Protein AF-A0A524JMZ3-F1 (afdb_monomer)

pLDDT: mean 86.36, std 9.97, range [49.59, 96.56]

Solvent-accessible surface area (backbone atoms only — not comparable to full-atom values): 7128 Å² total; per-residue (Å²): 108,84,90,68,72,81,64,92,66,47,74,65,42,52,52,52,48,53,52,48,51,53,50,52,49,53,35,51,51,18,48,48,40,42,49,52,54,70,39,91,48,69,67,58,43,50,54,50,48,52,68,48,53,53,56,44,47,63,53,25,30,77,85,42,68,62,90,77,46,57,70,72,54,43,57,56,20,75,74,38,63,59,20,34,54,46,52,46,51,50,26,52,67,69,70,53,87,51,80,65,48,58,54,31,50,50,53,44,50,54,50,27,55,52,32,39,56,51,14,54,53,44,39,50,60,60,72,77,105

Foldseek 3Di:
DVVVPPFPQDPVLVVVLVVLVVLVVLLVVLLLLLQVLVDPDPVSSVVVCCVPVVVLCVLLCVPHNLVPDDPVSNVVNVVRLSNLSVVLNVCSRVVPDDPVNVVSVVVNVVSSVVSNVSSVVSVVVSVVD

Radius of gyration: 16.85 Å; Cα contacts (8 Å, |Δi|>4): 101; chains: 1; bounding box: 43×36×42 Å

Secondary structure (DSSP, 8-state):
-GGGT-S---HHHHHHHHHHHHHHHHHHHHHHHHHHHH-SSHHHHHHHHHHHHHHHHHHTTSSS-GGGS-HHHHHHHTT-HHHHHHHHHHHHHHT---HHHHHHHHHHHHHHHHHHHHHHHHHHHHH--

Nearest PDB structures (foldseek):
  7fdv-assembly1_D  TM=7.844E-01  e=1.055E-02  Homo sapiens
  7jr7-assembly1_B  TM=8.039E-01  e=1.878E-01  Homo sapiens
  7oji-assembly1_B  TM=7.864E-01  e=1.302E-01  Homo sapiens
  8wto-assembly1_B  TM=8.502E-01  e=5.078E-01  Arabidopsis thaliana
  7r87-assembly1_B  TM=8.058E-01  e=7.720E-01  Homo sapiens

Sequence (129 aa):
AIFMGILPVSLVSVLLLVLLMIFVGILFSSLAMIVTAFAPNFDFFNYYSELVITPMLFFSGVFFPLDKFPGWMKTLSLFMPLTHAVAISRAIFNGTYTRGLIFNFLVIFVLEVIAFFIGVRLMKKRLIK

Structure (mmCIF, N/CA/C/O b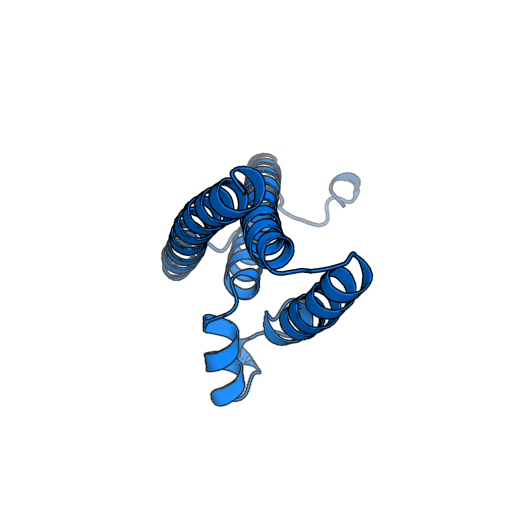ackbone):
data_AF-A0A524JMZ3-F1
#
_entry.id   AF-A0A524JMZ3-F1
#
loop_
_atom_site.group_PDB
_atom_site.id
_atom_site.type_symbol
_atom_site.label_atom_id
_atom_site.label_alt_id
_atom_site.label_comp_id
_atom_site.label_asym_id
_atom_site.label_entity_id
_atom_site.label_seq_id
_atom_site.pdbx_PDB_ins_code
_atom_site.Cartn_x
_atom_site.Cartn_y
_atom_site.Cartn_z
_atom_site.occupancy
_atom_site.B_iso_or_equiv
_atom_site.auth_seq_id
_atom_site.auth_comp_id
_atom_site.auth_asym_id
_atom_site.auth_atom_id
_atom_site.pdbx_PDB_model_num
ATOM 1 N N . ALA A 1 1 ? 18.861 13.208 -10.069 1.00 49.62 1 ALA A N 1
ATOM 2 C CA . ALA A 1 1 ? 18.399 12.055 -10.874 1.00 49.62 1 ALA A CA 1
ATOM 3 C C . ALA A 1 1 ? 18.016 12.471 -12.298 1.00 49.62 1 ALA A C 1
ATOM 5 O O . ALA A 1 1 ? 18.721 12.073 -13.211 1.00 49.62 1 ALA A O 1
ATOM 6 N N . ILE A 1 2 ? 17.006 13.335 -12.501 1.00 49.59 2 ILE A N 1
ATOM 7 C CA . ILE A 1 2 ? 16.643 13.883 -13.834 1.00 49.59 2 ILE A CA 1
ATOM 8 C C . ILE A 1 2 ? 17.791 14.713 -14.442 1.00 49.59 2 ILE A C 1
ATOM 10 O O . ILE A 1 2 ? 18.111 14.575 -15.614 1.00 49.59 2 ILE A O 1
ATOM 14 N N . PHE A 1 3 ? 18.491 15.489 -13.608 1.00 53.44 3 PHE A N 1
ATOM 15 C CA . PHE A 1 3 ? 19.630 16.327 -14.011 1.00 53.44 3 PHE A CA 1
ATOM 16 C C . PHE A 1 3 ? 20.891 15.559 -14.446 1.00 53.44 3 PHE A C 1
ATOM 18 O O . PHE A 1 3 ? 21.799 16.155 -15.010 1.00 53.44 3 PHE A O 1
ATOM 25 N N . MET A 1 4 ? 20.975 14.256 -14.158 1.00 56.44 4 MET A N 1
ATOM 26 C CA . MET A 1 4 ? 22.170 13.451 -14.438 1.00 56.44 4 MET A CA 1
ATOM 27 C C . MET A 1 4 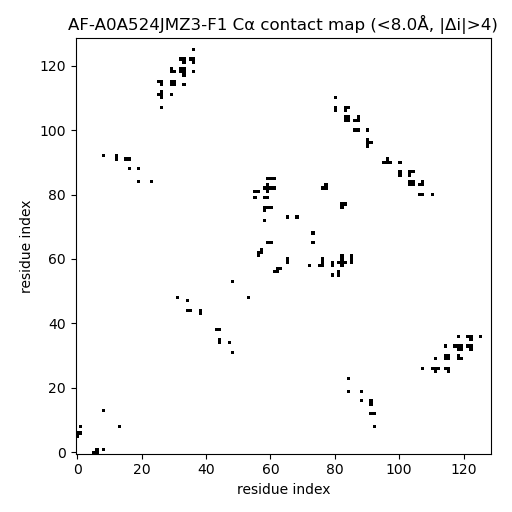? 22.066 12.653 -15.745 1.00 56.44 4 MET A C 1
ATOM 29 O O . MET A 1 4 ? 23.044 12.029 -16.122 1.00 56.44 4 MET A O 1
ATOM 33 N N . GLY A 1 5 ? 20.917 12.648 -16.439 1.00 57.03 5 GLY A N 1
ATOM 34 C CA . GLY A 1 5 ? 20.767 11.995 -17.753 1.00 57.03 5 GLY A CA 1
ATOM 35 C C . GLY A 1 5 ? 20.867 10.459 -17.768 1.00 57.03 5 GLY A C 1
ATOM 36 O O . GLY A 1 5 ? 20.887 9.863 -18.837 1.00 57.03 5 GLY A O 1
ATOM 37 N N . ILE A 1 6 ? 20.922 9.808 -16.599 1.00 59.09 6 ILE A N 1
ATOM 38 C CA . ILE A 1 6 ? 21.236 8.370 -16.453 1.00 59.09 6 ILE A CA 1
ATOM 39 C C . ILE A 1 6 ? 19.991 7.460 -16.524 1.00 59.09 6 ILE A C 1
ATOM 41 O O . ILE A 1 6 ? 20.129 6.245 -16.627 1.00 59.09 6 ILE A O 1
ATOM 45 N N . LEU A 1 7 ? 18.764 8.001 -16.506 1.00 56.34 7 LEU A N 1
ATOM 46 C CA . LEU A 1 7 ? 17.541 7.186 -16.559 1.00 56.34 7 LEU A CA 1
ATOM 47 C C . LEU A 1 7 ? 16.592 7.631 -17.689 1.00 56.34 7 LEU A C 1
ATOM 49 O O . LEU A 1 7 ? 16.339 8.831 -17.813 1.00 56.34 7 LEU A O 1
ATOM 53 N N . PRO A 1 8 ? 15.979 6.697 -18.446 1.00 62.00 8 PRO A N 1
ATOM 54 C CA . PRO A 1 8 ? 14.981 6.987 -19.478 1.00 62.00 8 PRO A CA 1
ATOM 55 C C . PRO A 1 8 ? 13.601 7.298 -18.860 1.00 62.00 8 PRO A C 1
ATOM 57 O O . PRO A 1 8 ? 12.579 6.757 -19.277 1.00 62.00 8 PRO A O 1
ATOM 60 N N . VAL A 1 9 ? 13.545 8.131 -17.816 1.00 63.25 9 VAL A N 1
ATOM 61 C CA . VAL A 1 9 ? 12.278 8.462 -17.144 1.00 63.25 9 VAL A CA 1
ATOM 62 C C . VAL A 1 9 ? 11.637 9.624 -17.886 1.00 63.25 9 VAL A C 1
ATOM 64 O O . VAL A 1 9 ? 12.038 10.777 -17.742 1.00 63.25 9 VAL A O 1
ATOM 67 N N . SER A 1 10 ? 10.649 9.310 -18.718 1.00 77.81 10 SER A N 1
ATOM 68 C CA . SER A 1 10 ? 9.833 10.321 -19.389 1.00 77.81 10 SER A CA 1
ATOM 69 C C . SER A 1 10 ? 9.070 11.182 -18.369 1.00 77.81 10 SER A C 1
ATOM 71 O O . SER A 1 10 ? 8.767 10.731 -17.261 1.00 77.81 10 SER A O 1
ATOM 73 N N . LEU A 1 11 ? 8.689 12.407 -18.751 1.00 81.56 11 LEU A N 1
ATOM 74 C CA . LEU A 1 11 ? 7.816 13.259 -17.928 1.00 81.56 11 LEU A CA 1
ATOM 75 C C . LEU A 1 11 ? 6.504 12.536 -17.555 1.00 81.56 11 LEU A C 1
ATOM 77 O O . LEU A 1 11 ? 5.984 12.701 -16.454 1.00 81.56 11 LEU A O 1
ATOM 81 N N . VAL A 1 12 ? 6.017 11.673 -18.452 1.00 84.38 12 VAL A N 1
ATOM 82 C CA . VAL A 1 12 ? 4.840 10.819 -18.242 1.00 84.38 12 VAL A CA 1
ATOM 83 C C . VAL A 1 12 ? 5.070 9.821 -17.107 1.00 84.38 12 VAL A C 1
ATOM 85 O O . VAL A 1 12 ? 4.213 9.672 -16.240 1.00 84.38 12 VAL A O 1
ATOM 88 N N . SER A 1 13 ? 6.236 9.172 -17.059 1.00 84.44 13 SER A N 1
ATOM 89 C CA . SER A 1 13 ? 6.594 8.245 -15.979 1.00 84.44 13 SER A CA 1
ATOM 90 C C . SER A 1 13 ? 6.653 8.953 -14.622 1.00 84.44 13 SER A C 1
ATOM 92 O O . SER A 1 13 ? 6.178 8.406 -13.631 1.00 84.44 13 SER A O 1
ATOM 94 N N . VAL A 1 14 ? 7.169 10.186 -14.571 1.00 86.56 14 VAL A N 1
ATOM 95 C CA . VAL A 1 14 ? 7.175 10.997 -13.339 1.00 86.56 14 VAL A CA 1
ATOM 96 C C . VAL A 1 14 ? 5.750 11.302 -12.881 1.00 86.56 14 VAL A C 1
ATOM 98 O O . VAL A 1 14 ? 5.426 11.092 -11.714 1.00 86.56 14 VAL A O 1
ATOM 101 N N . LEU A 1 15 ? 4.883 11.740 -13.795 1.00 89.50 15 LEU A N 1
ATOM 102 C CA . LEU A 1 15 ? 3.482 12.020 -13.483 1.00 89.50 15 LEU A CA 1
ATOM 103 C C . LEU A 1 15 ? 2.747 10.771 -12.967 1.00 89.50 15 LEU A C 1
ATOM 105 O O . LEU A 1 15 ? 2.030 10.846 -11.970 1.00 89.50 15 LEU A O 1
ATOM 109 N N . LEU A 1 16 ? 2.962 9.616 -13.604 1.00 89.19 16 LEU A N 1
ATOM 110 C CA . LEU A 1 16 ? 2.386 8.338 -13.176 1.00 89.19 16 LEU A CA 1
ATOM 111 C C . LEU A 1 16 ? 2.866 7.923 -11.781 1.00 89.19 16 LEU A C 1
ATOM 113 O O . LEU A 1 16 ? 2.067 7.431 -10.988 1.00 89.19 16 LEU A O 1
ATOM 117 N N . LEU A 1 17 ? 4.144 8.140 -11.459 1.00 90.19 17 LEU A N 1
ATOM 118 C CA . LEU A 1 17 ? 4.680 7.868 -10.124 1.00 90.19 17 LEU A CA 1
ATOM 119 C C . LEU A 1 17 ? 4.058 8.784 -9.069 1.00 90.19 17 LEU A C 1
ATOM 121 O O . LEU A 1 17 ? 3.677 8.300 -8.009 1.00 90.19 17 LEU A O 1
ATOM 125 N N . VAL A 1 18 ? 3.905 10.078 -9.356 1.00 92.00 18 VAL A N 1
ATOM 126 C CA . VAL A 1 18 ? 3.242 11.016 -8.435 1.00 92.00 18 VAL A CA 1
ATOM 127 C C . VAL A 1 18 ? 1.794 10.596 -8.189 1.00 92.00 18 VAL A C 1
ATOM 129 O O . VAL A 1 18 ? 1.360 10.540 -7.039 1.00 92.00 18 VAL A O 1
ATOM 132 N N . LEU A 1 19 ? 1.060 10.231 -9.243 1.00 92.25 19 LEU A N 1
ATOM 133 C CA . LEU A 1 19 ? -0.309 9.736 -9.111 1.00 92.25 19 LEU A CA 1
ATOM 134 C C . LEU A 1 19 ? -0.367 8.449 -8.275 1.00 92.25 19 LEU A C 1
ATOM 136 O O . LEU A 1 19 ? -1.217 8.322 -7.395 1.00 92.25 19 LEU A O 1
ATOM 140 N N . LEU A 1 20 ? 0.571 7.526 -8.499 1.00 92.12 20 LEU A N 1
ATOM 141 C CA . LEU A 1 20 ? 0.704 6.315 -7.693 1.00 92.12 20 LEU A CA 1
ATOM 142 C C . LEU A 1 20 ? 0.989 6.642 -6.220 1.00 92.12 20 LEU A C 1
ATOM 144 O O . LEU A 1 20 ? 0.419 6.001 -5.347 1.00 92.12 20 LEU A O 1
ATOM 148 N N . MET A 1 21 ? 1.831 7.635 -5.919 1.00 93.00 21 MET A N 1
ATOM 149 C CA . MET A 1 21 ? 2.123 8.044 -4.538 1.00 93.00 21 MET A CA 1
ATOM 150 C C . MET A 1 21 ? 0.890 8.612 -3.832 1.00 93.00 21 MET A C 1
ATOM 152 O O . MET A 1 21 ? 0.672 8.297 -2.664 1.00 93.00 21 MET A O 1
ATOM 156 N N . ILE A 1 22 ? 0.068 9.401 -4.533 1.00 94.88 22 ILE A N 1
ATOM 157 C CA . ILE A 1 22 ? -1.214 9.893 -4.004 1.00 94.88 22 ILE A CA 1
ATOM 158 C C . ILE A 1 22 ? -2.127 8.708 -3.680 1.00 94.88 22 ILE A C 1
ATOM 160 O O . ILE A 1 22 ? -2.644 8.622 -2.570 1.00 94.88 22 ILE A O 1
ATOM 164 N N . PHE A 1 23 ? -2.264 7.774 -4.621 1.00 93.75 23 PHE A N 1
ATOM 165 C CA . PHE A 1 23 ? -3.085 6.575 -4.470 1.00 93.75 23 PHE A CA 1
ATOM 166 C C . PHE A 1 23 ? -2.649 5.735 -3.259 1.00 93.75 23 PHE A C 1
ATOM 168 O O . PHE A 1 23 ? -3.398 5.501 -2.316 1.00 93.75 23 PHE A O 1
ATOM 175 N N . VAL A 1 24 ? -1.360 5.400 -3.198 1.00 93.88 24 VAL A N 1
ATOM 176 C CA . VAL A 1 24 ? -0.763 4.671 -2.073 1.00 93.88 24 VAL A CA 1
ATOM 177 C C . VAL A 1 24 ? -0.944 5.434 -0.753 1.00 93.88 24 VAL A C 1
ATOM 179 O O . VAL A 1 24 ? -1.247 4.820 0.269 1.00 93.88 24 VAL A O 1
ATOM 182 N N . GLY A 1 25 ? -0.829 6.764 -0.756 1.00 94.44 25 GLY A N 1
ATOM 183 C CA . GLY A 1 25 ? -1.100 7.594 0.418 1.00 94.44 25 GLY A CA 1
ATOM 184 C C . GLY A 1 25 ? -2.545 7.477 0.918 1.00 94.44 25 GLY A C 1
ATOM 185 O O . GLY A 1 25 ? -2.772 7.363 2.126 1.00 94.44 25 GLY A O 1
ATOM 186 N N . ILE A 1 26 ? -3.528 7.439 0.014 1.00 95.44 26 ILE A N 1
ATOM 187 C CA . ILE A 1 26 ? -4.949 7.250 0.357 1.00 95.44 26 ILE A CA 1
ATOM 188 C C . ILE A 1 26 ? -5.180 5.852 0.944 1.00 95.44 26 ILE A C 1
ATOM 190 O O . ILE A 1 26 ? -5.826 5.715 1.987 1.00 95.44 26 ILE A O 1
ATOM 194 N N . LEU A 1 27 ? -4.600 4.816 0.342 1.00 94.56 27 LEU A N 1
ATOM 195 C CA . LEU A 1 27 ? -4.671 3.448 0.852 1.00 94.56 27 LEU A CA 1
ATOM 196 C C . LEU A 1 27 ? -4.108 3.331 2.278 1.00 94.56 27 LEU A C 1
ATOM 198 O O . LEU A 1 27 ? -4.790 2.834 3.177 1.00 94.56 27 LEU A O 1
ATOM 202 N N . PHE A 1 28 ? -2.883 3.809 2.515 1.00 93.88 28 PHE A N 1
ATOM 203 C CA . PHE A 1 28 ? -2.248 3.702 3.833 1.00 93.88 28 PHE A CA 1
ATOM 204 C C . PHE A 1 28 ? -2.892 4.608 4.885 1.00 93.88 28 PHE A C 1
ATOM 206 O O . PHE A 1 28 ? -3.007 4.192 6.036 1.00 93.88 28 PHE A O 1
ATOM 213 N N . SER A 1 29 ? -3.375 5.795 4.515 1.00 94.44 29 SER A N 1
ATOM 214 C CA . SER A 1 29 ? -4.158 6.634 5.435 1.00 94.44 29 SER A CA 1
ATOM 215 C C . SER A 1 29 ? -5.504 5.994 5.790 1.00 94.44 29 SER A C 1
ATOM 217 O O . SER A 1 29 ? -5.924 6.062 6.944 1.00 94.44 29 SER A O 1
ATOM 219 N N . SER A 1 30 ? -6.145 5.291 4.853 1.00 94.94 30 SER A N 1
ATOM 220 C CA . SER A 1 30 ? -7.367 4.522 5.121 1.00 94.94 30 SER A CA 1
ATOM 221 C C . SER A 1 30 ? -7.112 3.357 6.078 1.00 94.94 30 SER A C 1
ATOM 223 O O . SER A 1 30 ? -7.883 3.146 7.014 1.00 94.94 30 SER A O 1
ATOM 225 N N . LEU A 1 31 ? -6.004 2.630 5.900 1.00 93.31 31 LEU A N 1
ATOM 226 C CA . LEU A 1 31 ? -5.578 1.588 6.839 1.00 93.31 31 LEU A CA 1
ATOM 227 C C . LEU A 1 31 ? -5.254 2.171 8.218 1.00 93.31 31 LEU A C 1
ATOM 229 O O . LEU A 1 31 ? -5.719 1.642 9.226 1.00 93.31 31 LEU A O 1
ATOM 233 N N . ALA A 1 32 ? -4.521 3.285 8.270 1.00 92.50 32 ALA A N 1
ATOM 234 C CA . ALA A 1 32 ? -4.233 3.988 9.514 1.00 92.50 32 ALA A CA 1
ATOM 235 C C . ALA A 1 32 ? -5.530 4.396 10.224 1.00 92.50 32 ALA A C 1
ATOM 237 O O . ALA A 1 32 ? -5.670 4.147 11.413 1.00 92.50 32 ALA A O 1
ATOM 238 N N . MET A 1 33 ? -6.520 4.906 9.489 1.00 93.81 33 MET A N 1
ATOM 239 C CA . MET A 1 33 ? -7.830 5.270 10.025 1.00 93.81 33 MET A CA 1
ATOM 240 C C . MET A 1 33 ? -8.573 4.077 10.652 1.00 93.81 33 MET A C 1
ATOM 242 O O . MET A 1 33 ? -9.196 4.229 11.705 1.00 93.81 33 MET A O 1
ATOM 246 N N . ILE A 1 34 ? -8.489 2.883 10.052 1.00 93.69 34 ILE A N 1
ATOM 247 C CA . ILE A 1 34 ? -9.045 1.650 10.639 1.00 93.69 34 ILE A CA 1
ATOM 248 C C . ILE A 1 34 ? -8.387 1.363 11.989 1.00 93.69 34 ILE A C 1
ATOM 250 O O . ILE A 1 34 ? -9.087 1.140 12.974 1.00 93.69 34 ILE A O 1
ATOM 254 N N . VAL A 1 35 ? -7.057 1.399 12.050 1.00 91.81 35 VAL A N 1
ATOM 255 C CA . VAL A 1 35 ? -6.295 1.150 13.284 1.00 91.81 35 VAL A CA 1
ATOM 256 C C . VAL A 1 35 ? -6.624 2.205 14.328 1.00 91.81 35 VAL A C 1
ATOM 258 O O . VAL A 1 35 ? -6.916 1.869 15.474 1.00 91.81 35 VAL A O 1
ATOM 261 N N . THR A 1 36 ? -6.647 3.476 13.924 1.00 91.88 36 THR A N 1
ATOM 262 C CA . THR A 1 36 ? -7.034 4.589 14.781 1.00 91.88 36 THR A CA 1
ATOM 263 C C . THR A 1 36 ? -8.405 4.344 15.374 1.00 91.88 36 THR A C 1
ATOM 265 O O . THR A 1 36 ? -8.552 4.589 16.555 1.00 91.88 36 THR A O 1
ATOM 268 N N . ALA A 1 37 ? -9.389 3.801 14.654 1.00 90.50 37 ALA A N 1
ATOM 269 C CA . ALA A 1 37 ? -10.708 3.524 15.226 1.00 90.50 37 ALA A CA 1
ATOM 270 C C . ALA A 1 37 ? -10.686 2.535 16.413 1.00 90.50 37 ALA A C 1
ATOM 272 O O . ALA A 1 37 ? -11.555 2.631 17.279 1.00 90.50 37 ALA A O 1
ATOM 273 N N . PHE A 1 38 ? -9.688 1.649 16.499 1.00 87.81 38 PHE A N 1
ATOM 274 C CA . PHE A 1 38 ? -9.506 0.709 17.615 1.00 87.81 38 PHE A CA 1
ATOM 275 C C . PHE A 1 38 ? -8.455 1.152 18.640 1.00 87.81 38 PHE A C 1
ATOM 277 O O . PHE A 1 38 ? -8.463 0.659 19.765 1.00 87.81 38 PHE A O 1
ATOM 284 N N . ALA A 1 39 ? -7.559 2.071 18.276 1.00 89.19 39 ALA A N 1
ATOM 285 C CA . ALA A 1 39 ? -6.465 2.499 19.136 1.00 89.19 39 ALA A CA 1
ATOM 286 C C . ALA A 1 39 ? -6.981 3.314 20.343 1.00 89.19 39 ALA A C 1
ATOM 288 O O . ALA A 1 39 ? -7.617 4.362 20.148 1.00 89.19 39 ALA A O 1
ATOM 289 N N . PRO A 1 40 ? -6.711 2.875 21.588 1.00 84.50 40 PRO A N 1
ATOM 290 C CA . PRO A 1 40 ? -7.116 3.605 22.788 1.00 84.50 40 PRO A CA 1
ATOM 291 C C . PRO A 1 40 ? -6.240 4.839 23.042 1.00 84.50 40 PRO A C 1
ATOM 293 O O . PRO A 1 40 ? -6.728 5.835 23.567 1.00 84.50 40 PRO A O 1
ATOM 296 N N . ASN A 1 41 ? -4.966 4.789 22.652 1.00 89.19 41 ASN A N 1
ATOM 297 C CA . ASN A 1 41 ? -3.988 5.858 22.825 1.00 89.19 41 ASN A CA 1
ATOM 298 C C . ASN A 1 41 ? -3.017 5.919 21.630 1.00 89.19 41 ASN A C 1
ATOM 300 O O . ASN A 1 41 ? -3.018 5.048 20.756 1.00 89.19 41 ASN A O 1
ATOM 304 N N . PHE A 1 42 ? -2.214 6.983 21.582 1.00 86.88 42 PHE A N 1
ATOM 305 C CA . PHE A 1 42 ? -1.255 7.218 20.501 1.00 86.88 42 PHE A CA 1
ATOM 306 C C . PHE A 1 42 ? -0.105 6.199 20.503 1.00 86.88 42 PHE A C 1
ATOM 308 O O . PHE A 1 42 ? 0.312 5.746 19.440 1.00 86.88 42 PHE A O 1
ATOM 315 N N . ASP A 1 43 ? 0.337 5.763 21.685 1.00 88.44 43 ASP A N 1
ATOM 316 C CA . ASP A 1 43 ? 1.410 4.771 21.815 1.00 88.44 43 ASP A CA 1
ATOM 317 C C . ASP A 1 43 ? 1.025 3.424 21.190 1.00 88.44 43 ASP A C 1
ATOM 319 O O . ASP A 1 43 ? 1.820 2.826 20.467 1.00 88.44 43 ASP A O 1
ATOM 323 N N . PHE A 1 44 ? -0.222 2.976 21.375 1.00 87.88 44 PHE A N 1
ATOM 324 C CA . PHE A 1 44 ? -0.739 1.765 20.735 1.00 87.88 44 PHE A CA 1
ATOM 325 C C . PHE A 1 44 ? -0.781 1.890 19.208 1.00 87.88 44 PHE A C 1
ATOM 327 O O . PHE A 1 44 ? -0.455 0.939 18.496 1.00 87.88 44 PHE A O 1
ATOM 334 N N . PHE A 1 45 ? -1.162 3.061 18.692 1.00 88.75 45 PHE A N 1
ATOM 335 C CA . PHE A 1 45 ? -1.172 3.316 17.252 1.00 88.75 45 PHE A CA 1
ATOM 336 C C . PHE A 1 45 ? 0.240 3.260 16.652 1.00 88.75 45 PHE A C 1
ATOM 338 O O . PHE A 1 45 ? 0.431 2.624 15.611 1.00 88.75 45 PHE A O 1
ATOM 345 N N . ASN A 1 46 ? 1.222 3.887 17.307 1.00 89.19 46 ASN A N 1
ATOM 346 C CA . ASN A 1 46 ? 2.615 3.846 16.863 1.00 89.19 46 ASN A CA 1
ATOM 347 C C . ASN A 1 46 ? 3.165 2.427 16.911 1.00 89.19 46 ASN A C 1
ATOM 349 O O . ASN A 1 46 ? 3.687 1.954 15.907 1.00 89.19 46 ASN A O 1
ATOM 353 N N . TYR A 1 47 ? 2.957 1.720 18.023 1.00 89.19 47 TYR A N 1
ATOM 354 C CA . TYR A 1 47 ? 3.394 0.336 18.173 1.00 89.19 47 TYR A CA 1
ATOM 355 C C . TYR A 1 47 ? 2.835 -0.560 17.062 1.00 89.19 47 TYR A C 1
ATOM 357 O O . TYR A 1 47 ? 3.579 -1.305 16.429 1.00 89.19 47 TYR A O 1
ATOM 365 N N . TYR A 1 48 ? 1.537 -0.445 16.764 1.00 87.62 48 TYR A N 1
ATOM 366 C CA . TYR A 1 48 ? 0.922 -1.186 15.665 1.00 87.62 48 TYR A CA 1
ATOM 367 C C . TYR A 1 48 ? 1.517 -0.799 14.306 1.00 87.62 48 TYR A C 1
ATOM 369 O O . TYR A 1 48 ? 1.848 -1.665 13.499 1.00 87.62 48 TYR A O 1
ATOM 377 N N . SER A 1 49 ? 1.657 0.499 14.040 1.00 86.44 49 SER A N 1
ATOM 378 C CA . SER A 1 49 ? 2.184 0.990 12.764 1.00 86.44 49 SER A CA 1
ATOM 379 C C . SER A 1 49 ? 3.612 0.502 12.538 1.00 86.44 49 SER A C 1
ATOM 381 O O . SER A 1 49 ? 3.940 0.028 11.455 1.00 86.44 49 SER A O 1
ATOM 383 N N . GLU A 1 50 ? 4.445 0.531 13.569 1.00 90.56 50 GLU A N 1
ATOM 384 C CA . GLU A 1 50 ? 5.838 0.111 13.497 1.00 90.56 50 GLU A CA 1
ATOM 385 C C . GLU A 1 50 ? 5.960 -1.411 13.368 1.00 90.56 50 GLU A C 1
ATOM 387 O O . GLU A 1 50 ? 6.727 -1.893 12.534 1.00 90.56 50 GLU A O 1
ATOM 392 N N . LEU A 1 51 ? 5.131 -2.177 14.085 1.00 90.56 51 LEU A N 1
ATOM 393 C CA . LEU A 1 51 ? 5.082 -3.634 13.964 1.00 90.56 51 LEU A CA 1
ATOM 394 C C . LEU A 1 51 ? 4.466 -4.148 12.667 1.00 90.56 51 LEU A C 1
ATOM 396 O O . LEU A 1 51 ? 4.711 -5.298 12.325 1.00 90.56 51 LEU A O 1
ATOM 400 N N . VAL A 1 52 ? 3.653 -3.365 11.960 1.00 89.25 52 VAL A N 1
ATOM 401 C CA . VAL A 1 52 ? 3.012 -3.817 10.715 1.00 89.25 52 VAL A CA 1
ATOM 402 C C . VAL A 1 52 ? 3.733 -3.269 9.493 1.00 89.25 52 VAL A C 1
ATOM 404 O O . VAL A 1 52 ? 4.084 -4.038 8.599 1.00 89.25 52 VAL A O 1
ATOM 407 N N . ILE A 1 53 ? 4.002 -1.965 9.444 1.00 89.19 53 ILE A N 1
ATOM 408 C CA . ILE A 1 53 ? 4.608 -1.317 8.273 1.00 89.19 53 ILE A CA 1
ATOM 409 C C . ILE A 1 53 ? 6.068 -1.739 8.109 1.00 89.19 53 ILE A C 1
ATOM 411 O O . ILE A 1 53 ? 6.498 -2.023 6.991 1.00 89.19 53 ILE A O 1
ATOM 415 N N . THR A 1 54 ? 6.823 -1.850 9.203 1.00 88.81 54 THR A N 1
ATOM 416 C CA . THR A 1 54 ? 8.236 -2.245 9.139 1.00 88.81 54 THR A CA 1
ATOM 417 C C . THR A 1 54 ? 8.426 -3.636 8.535 1.00 88.81 54 THR A C 1
ATOM 419 O O . THR A 1 54 ? 9.115 -3.733 7.519 1.00 88.81 54 THR A O 1
ATOM 422 N N . PRO A 1 55 ? 7.815 -4.728 9.044 1.00 87.25 55 PRO A N 1
ATOM 423 C CA . PRO A 1 55 ? 7.951 -6.027 8.388 1.00 87.25 55 PRO A CA 1
ATOM 424 C C . PRO A 1 55 ? 7.363 -6.010 6.980 1.00 87.25 55 PRO A C 1
ATOM 426 O O . PRO A 1 55 ? 7.938 -6.611 6.074 1.00 87.25 55 PRO A O 1
ATOM 429 N N . MET A 1 56 ? 6.277 -5.273 6.747 1.00 90.88 56 MET A N 1
ATOM 430 C CA . MET A 1 56 ? 5.716 -5.133 5.409 1.00 90.88 56 MET A CA 1
ATOM 431 C C . MET A 1 56 ? 6.728 -4.557 4.407 1.00 90.88 56 MET A C 1
ATOM 433 O O . MET A 1 56 ? 6.780 -5.018 3.268 1.00 90.88 56 MET A O 1
ATOM 437 N N . LEU A 1 57 ? 7.591 -3.619 4.804 1.00 88.50 57 LEU A N 1
ATOM 438 C CA . LEU A 1 57 ? 8.680 -3.116 3.957 1.00 88.50 57 LEU A CA 1
ATOM 439 C C . LEU A 1 57 ? 9.692 -4.216 3.591 1.00 88.50 57 LEU A C 1
ATOM 441 O O . LEU A 1 57 ? 10.112 -4.301 2.435 1.00 88.50 57 LEU A O 1
ATOM 445 N N . PHE A 1 58 ? 10.036 -5.099 4.532 1.00 87.81 58 PHE A N 1
ATOM 446 C CA . PHE A 1 58 ? 10.938 -6.229 4.276 1.00 87.81 58 PHE A CA 1
ATOM 447 C C . PHE A 1 58 ? 10.321 -7.270 3.335 1.00 87.81 58 PHE A C 1
ATOM 449 O O . PHE A 1 58 ? 10.977 -7.726 2.396 1.00 87.81 58 PHE A O 1
ATOM 456 N N . PHE A 1 59 ? 9.052 -7.620 3.551 1.00 87.44 59 PHE A N 1
ATOM 457 C CA . PHE A 1 59 ? 8.357 -8.658 2.784 1.00 87.44 59 PHE A CA 1
ATOM 458 C C . PHE A 1 59 ? 7.744 -8.156 1.469 1.00 87.44 59 PHE A C 1
ATOM 460 O O . PHE A 1 59 ? 7.468 -8.962 0.587 1.00 87.44 59 PHE A O 1
ATOM 467 N N . SER A 1 60 ? 7.568 -6.849 1.273 1.00 85.31 60 SER A N 1
ATOM 468 C CA . SER A 1 60 ? 7.015 -6.284 0.025 1.00 85.31 60 SER A CA 1
ATOM 469 C C . SER A 1 60 ? 7.984 -6.287 -1.157 1.00 85.31 60 SER A C 1
ATOM 471 O O . SER A 1 60 ? 7.648 -5.892 -2.275 1.00 85.31 60 SER A O 1
ATOM 473 N N . GLY A 1 61 ? 9.215 -6.726 -0.912 1.00 83.81 61 GLY A N 1
ATOM 474 C CA . GLY A 1 61 ? 10.277 -6.765 -1.898 1.00 83.81 61 GLY A CA 1
ATOM 475 C C . GLY A 1 61 ? 10.875 -5.395 -2.221 1.00 83.81 61 GLY A C 1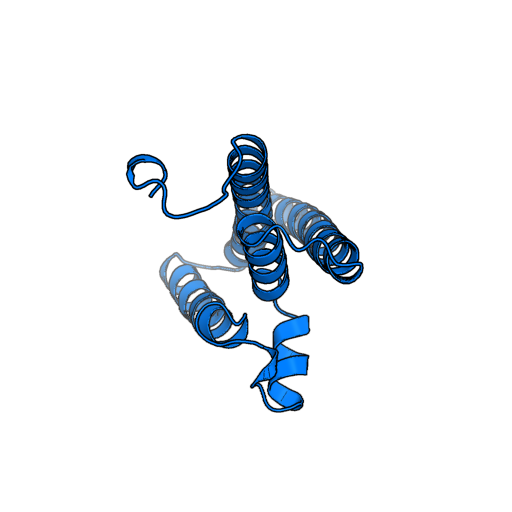
ATOM 476 O O . GLY A 1 61 ? 11.596 -5.265 -3.208 1.00 83.81 61 GLY A O 1
ATOM 477 N N . VAL A 1 62 ? 10.599 -4.351 -1.429 1.00 86.75 62 VAL A N 1
ATOM 478 C CA . VAL A 1 62 ? 11.256 -3.034 -1.573 1.00 86.75 62 VAL A CA 1
ATOM 479 C C . VAL A 1 62 ? 12.772 -3.199 -1.566 1.00 86.75 62 VAL A C 1
ATOM 481 O O . VAL A 1 62 ? 13.437 -2.733 -2.488 1.00 86.75 62 VAL A O 1
ATOM 484 N N . PHE A 1 63 ? 13.289 -3.939 -0.583 1.00 85.00 63 PHE A N 1
ATOM 485 C CA . PHE A 1 63 ? 14.720 -4.190 -0.418 1.00 85.00 63 PHE A CA 1
ATOM 486 C C . PHE A 1 63 ? 15.235 -5.387 -1.224 1.00 85.00 63 PHE A C 1
ATOM 488 O O . PHE A 1 63 ? 16.373 -5.372 -1.686 1.00 85.00 63 PHE A O 1
ATOM 495 N N . PHE A 1 64 ? 14.406 -6.418 -1.412 1.00 82.44 64 PHE A N 1
ATOM 496 C CA . PHE A 1 64 ? 14.811 -7.683 -2.027 1.00 82.44 64 PHE A CA 1
ATOM 497 C C . PHE A 1 64 ? 13.888 -8.071 -3.190 1.00 82.44 64 PHE A C 1
ATOM 499 O O . PHE A 1 64 ? 12.671 -7.975 -3.055 1.00 82.44 64 PHE A O 1
ATOM 506 N N . PRO A 1 65 ? 14.408 -8.551 -4.332 1.00 81.12 65 PRO A N 1
ATOM 507 C CA . PRO A 1 65 ? 13.561 -9.002 -5.433 1.00 81.12 65 PRO A CA 1
ATOM 508 C C . PRO A 1 65 ? 12.680 -10.186 -5.013 1.00 81.12 65 PRO A C 1
ATOM 510 O O . PRO A 1 65 ? 13.187 -11.177 -4.486 1.00 81.12 65 PRO A O 1
ATOM 513 N N . LEU A 1 66 ? 11.381 -10.115 -5.320 1.00 80.44 66 LEU A N 1
ATOM 514 C CA . LEU A 1 66 ? 10.400 -11.163 -4.994 1.00 80.44 66 LEU A CA 1
ATOM 515 C C . LEU A 1 66 ? 10.725 -12.517 -5.647 1.00 80.44 66 LEU A C 1
ATOM 517 O O . LEU A 1 66 ? 10.325 -13.559 -5.136 1.00 80.44 66 LEU A O 1
ATOM 521 N N . ASP A 1 67 ? 11.469 -12.527 -6.755 1.00 81.50 67 ASP A N 1
ATOM 522 C CA . ASP A 1 67 ? 11.851 -13.756 -7.466 1.00 81.50 67 ASP A CA 1
ATOM 523 C C . ASP A 1 67 ? 12.840 -14.625 -6.682 1.00 81.50 67 ASP A C 1
ATOM 525 O O . ASP A 1 67 ? 12.967 -15.816 -6.953 1.00 81.50 67 ASP A O 1
ATOM 529 N N . LYS A 1 68 ? 13.528 -14.042 -5.692 1.00 82.06 68 LYS A N 1
ATOM 530 C CA . LYS A 1 68 ? 14.468 -14.755 -4.818 1.00 82.06 68 LYS A CA 1
ATOM 531 C C . LYS A 1 68 ? 13.820 -15.264 -3.530 1.00 82.06 68 LYS A C 1
ATOM 533 O O . LYS A 1 68 ? 14.507 -15.864 -2.707 1.00 82.06 68 LYS A O 1
ATOM 538 N N . PHE A 1 69 ? 12.529 -15.005 -3.325 1.00 84.19 69 PHE A N 1
ATOM 539 C CA . PHE A 1 69 ? 11.843 -15.411 -2.105 1.00 84.19 69 PHE A CA 1
ATOM 540 C C . PHE A 1 69 ? 11.456 -16.894 -2.143 1.00 84.19 69 PHE A C 1
ATOM 542 O O . PHE A 1 69 ? 10.966 -17.379 -3.166 1.00 84.19 69 PHE A O 1
ATOM 549 N N . PRO A 1 70 ? 11.623 -17.622 -1.023 1.00 87.19 70 PRO A N 1
ATOM 550 C CA . PRO A 1 70 ? 11.081 -18.968 -0.896 1.00 87.19 70 PRO A CA 1
ATOM 551 C C . PRO A 1 70 ? 9.548 -18.931 -1.007 1.00 87.19 70 PRO A C 1
ATOM 553 O O . PRO A 1 70 ? 8.917 -17.920 -0.691 1.00 87.19 70 PRO A O 1
ATOM 556 N N . GLY A 1 71 ? 8.934 -20.037 -1.441 1.00 86.38 71 GLY A N 1
ATOM 557 C CA . GLY A 1 71 ? 7.510 -20.073 -1.813 1.00 86.38 71 GLY A CA 1
ATOM 558 C C . GLY A 1 71 ? 6.554 -19.505 -0.757 1.00 86.38 71 GLY A C 1
ATOM 559 O O . GLY A 1 71 ? 5.672 -18.722 -1.094 1.00 86.38 71 GLY A O 1
ATOM 560 N N . TRP A 1 72 ? 6.782 -19.809 0.525 1.00 87.38 72 TRP A N 1
ATOM 561 C CA . TRP A 1 72 ? 5.971 -19.291 1.635 1.00 87.38 72 TRP A CA 1
ATOM 562 C C . TRP A 1 72 ? 6.040 -17.761 1.764 1.00 87.38 72 TRP A C 1
ATOM 564 O O . TRP A 1 72 ? 5.027 -17.105 2.004 1.00 87.38 72 TRP A O 1
ATOM 574 N N . MET A 1 73 ? 7.224 -17.182 1.561 1.00 85.81 73 MET A N 1
ATOM 575 C CA . MET A 1 73 ? 7.458 -15.745 1.676 1.00 85.81 73 MET A CA 1
ATOM 576 C C . MET A 1 73 ? 6.839 -15.019 0.484 1.00 85.81 73 MET A C 1
ATOM 578 O O . MET A 1 73 ? 6.206 -13.985 0.662 1.00 85.81 73 MET A O 1
ATOM 582 N N . LYS A 1 74 ? 6.915 -15.618 -0.711 1.00 85.69 74 LYS A N 1
ATOM 583 C CA . LYS A 1 74 ? 6.235 -15.116 -1.910 1.00 85.69 74 LYS A CA 1
ATOM 584 C C . LYS A 1 74 ? 4.719 -15.062 -1.721 1.00 85.69 74 LYS A C 1
ATOM 586 O O . LYS A 1 74 ? 4.103 -14.064 -2.084 1.00 85.69 74 LYS A O 1
ATOM 591 N N . THR A 1 75 ? 4.121 -16.094 -1.125 1.00 86.50 75 THR A N 1
ATOM 592 C CA . THR A 1 75 ? 2.686 -16.105 -0.810 1.00 86.50 75 THR A CA 1
ATOM 593 C C . THR A 1 75 ? 2.321 -14.999 0.176 1.00 86.50 75 THR A C 1
ATOM 595 O O . THR A 1 75 ? 1.357 -14.283 -0.070 1.00 86.50 75 THR A O 1
ATOM 598 N N . LEU A 1 76 ? 3.108 -14.800 1.239 1.00 86.94 76 LEU A N 1
ATOM 599 C CA . LEU A 1 76 ? 2.882 -13.726 2.214 1.00 86.94 76 LEU A CA 1
ATOM 600 C C . LEU A 1 76 ? 2.949 -12.334 1.563 1.00 86.94 76 LEU A C 1
ATOM 602 O O . LEU A 1 76 ? 2.082 -11.494 1.803 1.00 86.94 76 LEU A O 1
ATOM 606 N N . SER A 1 77 ? 3.930 -12.106 0.688 1.00 86.56 77 SER A N 1
ATOM 607 C CA . SER A 1 77 ? 4.082 -10.845 -0.041 1.00 86.56 77 SER A CA 1
ATOM 608 C C . SER A 1 77 ? 2.855 -10.502 -0.890 1.00 86.56 77 SER A C 1
ATOM 610 O O . SER A 1 77 ? 2.511 -9.328 -0.996 1.00 86.56 77 SER A O 1
ATOM 612 N N . LEU A 1 78 ? 2.161 -11.488 -1.467 1.00 85.69 78 LEU A N 1
ATOM 613 C CA . LEU A 1 78 ? 0.967 -11.254 -2.295 1.00 85.69 78 LEU A CA 1
ATOM 614 C C . LEU A 1 78 ? -0.238 -10.727 -1.505 1.00 85.69 78 LEU A C 1
ATOM 616 O O . LEU A 1 78 ? -1.159 -10.189 -2.107 1.00 85.69 78 LEU A O 1
ATOM 620 N N . PHE A 1 79 ? -0.246 -10.858 -0.177 1.00 86.12 79 PHE A N 1
ATOM 621 C CA . PHE A 1 79 ? -1.292 -10.272 0.668 1.00 86.12 79 PHE A CA 1
ATOM 622 C C . PHE A 1 79 ? -0.987 -8.832 1.087 1.00 86.12 79 PHE A C 1
ATOM 624 O O . PHE A 1 79 ? -1.851 -8.144 1.628 1.00 86.12 79 PHE A O 1
ATOM 631 N N . MET A 1 80 ? 0.240 -8.363 0.867 1.00 90.19 80 MET A N 1
ATOM 632 C CA . MET A 1 80 ? 0.682 -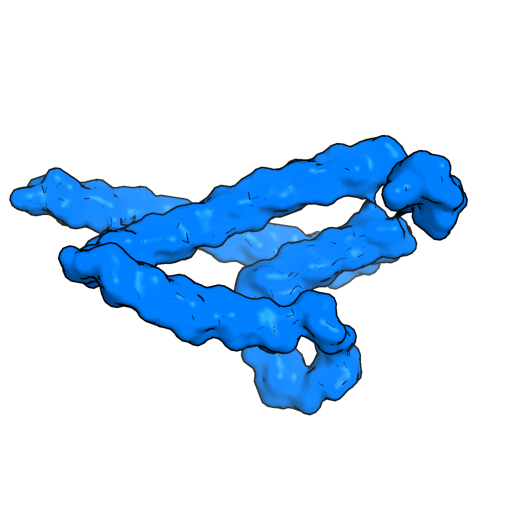7.053 1.322 1.00 90.19 80 MET A CA 1
ATOM 633 C C . MET A 1 80 ? 0.426 -5.988 0.246 1.00 90.19 80 MET A C 1
ATOM 635 O O . MET A 1 80 ? 1.063 -6.040 -0.809 1.00 90.19 80 MET A O 1
ATOM 639 N N . PRO A 1 81 ? -0.416 -4.961 0.500 1.00 90.62 81 PRO A N 1
ATOM 640 C CA . PRO A 1 81 ? -0.679 -3.901 -0.480 1.00 90.62 81 PRO A CA 1
ATOM 641 C C . PRO A 1 81 ? 0.585 -3.204 -1.013 1.00 90.62 81 PRO A C 1
ATOM 643 O O . PRO A 1 81 ? 0.665 -2.848 -2.189 1.00 90.62 81 PRO A O 1
ATOM 646 N N . LEU A 1 82 ? 1.606 -3.068 -0.164 1.00 91.62 82 LEU A N 1
ATOM 647 C CA . LEU A 1 82 ? 2.889 -2.461 -0.509 1.00 91.62 82 LEU A CA 1
ATOM 648 C C . LEU A 1 82 ? 3.623 -3.223 -1.618 1.00 91.62 82 LEU A C 1
ATOM 650 O O . LEU A 1 82 ? 4.243 -2.597 -2.471 1.00 91.62 82 LEU A O 1
ATOM 654 N N . THR A 1 83 ? 3.521 -4.553 -1.656 1.00 91.75 83 THR A N 1
ATOM 655 C CA . THR A 1 83 ? 4.155 -5.389 -2.688 1.00 91.75 83 THR A CA 1
ATOM 656 C C . THR A 1 83 ? 3.707 -4.979 -4.082 1.00 91.75 83 THR A C 1
ATOM 658 O O . THR A 1 83 ? 4.519 -4.798 -4.991 1.00 91.75 83 THR A O 1
ATOM 661 N N . HIS A 1 84 ? 2.402 -4.780 -4.239 1.00 91.56 84 HIS A N 1
ATOM 662 C CA . HIS A 1 84 ? 1.800 -4.388 -5.503 1.00 91.56 84 HIS A CA 1
ATOM 663 C C . HIS A 1 84 ? 2.158 -2.944 -5.875 1.00 91.56 84 HIS A C 1
ATOM 665 O O . HIS A 1 84 ? 2.518 -2.686 -7.023 1.00 91.56 84 HIS A O 1
ATOM 671 N N . ALA A 1 85 ? 2.148 -2.016 -4.910 1.00 92.69 85 ALA A N 1
ATOM 672 C CA . ALA A 1 85 ? 2.574 -0.630 -5.129 1.00 92.69 85 ALA A CA 1
ATOM 673 C C . ALA A 1 85 ? 4.026 -0.546 -5.632 1.00 92.69 85 ALA A C 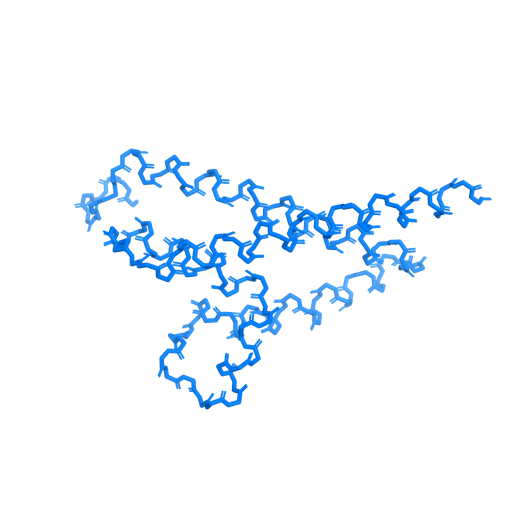1
ATOM 675 O O . ALA A 1 85 ? 4.340 0.183 -6.575 1.00 92.69 85 ALA A O 1
ATOM 676 N N . VAL A 1 86 ? 4.913 -1.346 -5.046 1.00 91.69 86 VAL A N 1
ATOM 677 C CA . VAL A 1 86 ? 6.332 -1.384 -5.403 1.00 91.69 86 VAL A CA 1
ATOM 678 C C . VAL A 1 86 ? 6.541 -2.056 -6.762 1.00 91.69 86 VAL A C 1
ATOM 680 O O . VAL A 1 86 ? 7.370 -1.596 -7.549 1.00 91.69 86 VAL A O 1
ATOM 683 N N . ALA A 1 87 ? 5.778 -3.106 -7.076 1.00 90.38 87 ALA A N 1
ATOM 684 C CA . ALA A 1 87 ? 5.785 -3.721 -8.401 1.00 90.38 87 ALA A CA 1
ATOM 685 C C . ALA A 1 87 ? 5.363 -2.722 -9.494 1.00 90.38 87 ALA A C 1
ATOM 687 O O . ALA A 1 87 ? 6.027 -2.639 -10.528 1.00 90.38 87 ALA A O 1
ATOM 688 N N . ILE A 1 88 ? 4.319 -1.919 -9.246 1.00 90.38 88 ILE A N 1
ATOM 689 C CA . ILE A 1 88 ? 3.856 -0.881 -10.180 1.00 90.38 88 ILE A CA 1
ATOM 690 C C . ILE A 1 88 ? 4.911 0.214 -10.346 1.00 90.38 88 ILE A C 1
ATOM 692 O O . ILE A 1 88 ? 5.262 0.561 -11.473 1.00 90.38 88 ILE A O 1
ATOM 696 N N . SER A 1 89 ? 5.466 0.715 -9.240 1.00 90.12 89 SER A N 1
ATOM 697 C CA . SER A 1 89 ? 6.524 1.730 -9.264 1.00 90.12 89 SER A CA 1
ATOM 698 C C . SER A 1 89 ? 7.731 1.265 -10.086 1.00 90.12 89 SER A C 1
ATOM 700 O O . SER A 1 89 ? 8.181 1.971 -10.990 1.00 90.12 89 SER A O 1
ATOM 702 N N . ARG A 1 90 ? 8.202 0.028 -9.868 1.00 88.38 90 ARG A N 1
ATOM 703 C CA . ARG A 1 9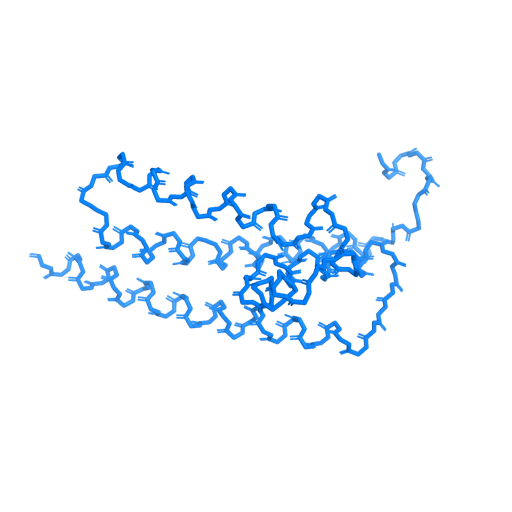0 ? 9.312 -0.553 -10.642 1.00 88.38 90 ARG A CA 1
ATOM 704 C C . ARG A 1 90 ? 8.993 -0.720 -12.123 1.00 88.38 90 ARG A C 1
ATOM 706 O O . ARG A 1 90 ? 9.854 -0.436 -12.951 1.00 88.38 90 ARG A O 1
ATOM 713 N N . ALA A 1 91 ? 7.778 -1.141 -12.465 1.00 88.38 91 ALA A N 1
ATOM 714 C CA . ALA A 1 91 ? 7.351 -1.238 -13.858 1.00 88.38 91 ALA A CA 1
ATOM 715 C C . ALA A 1 91 ? 7.373 0.131 -14.560 1.00 88.38 91 ALA A C 1
ATOM 717 O O . ALA A 1 91 ? 7.856 0.225 -15.688 1.00 88.38 91 ALA A O 1
ATOM 718 N N . ILE A 1 92 ? 6.925 1.195 -13.878 1.00 87.44 92 ILE A N 1
ATOM 719 C CA . ILE A 1 92 ? 6.945 2.570 -14.403 1.00 87.44 92 ILE A CA 1
ATOM 720 C C . ILE A 1 92 ? 8.382 3.085 -14.565 1.00 87.44 92 ILE A C 1
ATOM 722 O O . ILE A 1 92 ? 8.695 3.693 -15.590 1.00 87.44 92 ILE A O 1
ATOM 726 N N . PHE A 1 93 ? 9.262 2.822 -13.593 1.00 83.62 93 PHE A N 1
ATOM 727 C CA . PHE A 1 93 ? 10.676 3.215 -13.659 1.00 83.62 93 PHE A CA 1
ATOM 728 C C . PHE A 1 93 ? 11.442 2.505 -14.779 1.00 83.62 93 PHE A C 1
ATOM 730 O O . PHE A 1 93 ? 12.233 3.137 -15.473 1.00 83.62 93 PHE A O 1
ATOM 737 N N . ASN A 1 94 ? 11.195 1.208 -14.968 1.00 83.62 94 ASN A N 1
ATOM 738 C CA . ASN A 1 94 ? 11.885 0.394 -15.968 1.00 83.62 94 ASN A CA 1
ATOM 739 C C . ASN A 1 94 ? 11.212 0.439 -17.352 1.00 83.62 94 ASN A C 1
ATOM 741 O O . ASN A 1 94 ? 11.715 -0.181 -18.283 1.00 83.62 94 ASN A O 1
ATOM 745 N N . GLY A 1 95 ? 10.053 1.096 -17.488 1.00 80.06 95 GLY A N 1
ATOM 746 C CA . GLY A 1 95 ? 9.259 1.100 -18.724 1.00 80.06 95 GLY A CA 1
ATOM 747 C C . GLY A 1 95 ? 8.735 -0.285 -19.136 1.00 80.06 95 GLY A C 1
ATOM 748 O O . GLY A 1 95 ? 8.441 -0.517 -20.306 1.00 80.06 95 GLY A O 1
ATOM 749 N N . THR A 1 96 ? 8.639 -1.229 -18.194 1.00 79.94 96 THR A N 1
ATOM 750 C CA . THR A 1 96 ? 8.270 -2.630 -18.458 1.00 79.94 96 THR A CA 1
ATOM 751 C C . THR A 1 96 ? 6.813 -2.883 -18.081 1.00 79.94 96 THR A C 1
ATOM 753 O O . THR A 1 96 ? 6.478 -3.271 -16.963 1.00 79.94 96 THR A O 1
ATOM 756 N N . TYR A 1 97 ? 5.913 -2.675 -19.042 1.00 76.81 97 TYR A N 1
ATOM 757 C CA . TYR A 1 97 ? 4.475 -2.873 -18.856 1.00 76.81 97 TYR A CA 1
ATOM 758 C C . TYR A 1 97 ? 4.084 -4.328 -19.151 1.00 76.81 97 TYR A C 1
ATOM 760 O O . TYR A 1 97 ? 3.837 -4.712 -20.292 1.00 76.81 97 TYR A O 1
ATOM 768 N N . THR A 1 98 ? 4.044 -5.166 -18.116 1.00 79.06 98 THR A N 1
ATOM 769 C CA . THR A 1 98 ? 3.597 -6.566 -18.233 1.00 79.06 98 THR A CA 1
ATOM 770 C C . THR A 1 98 ? 2.098 -6.701 -17.943 1.00 79.06 98 THR A C 1
ATOM 772 O O . THR A 1 98 ? 1.515 -5.871 -17.248 1.00 79.06 98 THR A O 1
ATOM 775 N N . ARG A 1 99 ? 1.451 -7.787 -18.402 1.00 74.56 99 ARG A N 1
ATOM 776 C CA . ARG A 1 99 ? 0.039 -8.084 -18.056 1.00 74.56 99 ARG A CA 1
ATOM 777 C C . ARG A 1 99 ? -0.200 -8.172 -16.542 1.00 74.56 99 ARG A C 1
ATOM 779 O O . ARG A 1 99 ? -1.279 -7.823 -16.074 1.00 74.56 99 ARG A O 1
ATOM 786 N N . GLY A 1 100 ? 0.815 -8.577 -15.774 1.00 81.31 100 GLY A N 1
ATOM 787 C CA . GLY A 1 100 ? 0.752 -8.608 -14.311 1.00 81.31 100 GLY A CA 1
ATOM 788 C C . GLY A 1 100 ? 0.588 -7.224 -13.676 1.00 81.31 100 GLY A C 1
ATOM 789 O O . GLY A 1 100 ? 0.105 -7.124 -12.552 1.00 81.31 100 GLY A O 1
ATOM 790 N N . LEU A 1 101 ? 0.929 -6.140 -14.379 1.00 85.25 101 LEU A N 1
ATOM 791 C CA . LEU A 1 101 ? 0.787 -4.778 -13.866 1.00 85.25 101 LEU A CA 1
ATOM 792 C C . LEU A 1 101 ? -0.676 -4.404 -13.607 1.00 85.25 101 LEU A C 1
ATOM 794 O O . LEU A 1 101 ? -0.988 -3.842 -12.562 1.00 85.25 101 LEU A O 1
ATOM 798 N N . ILE A 1 102 ? -1.571 -4.775 -14.528 1.00 87.38 102 ILE A N 1
ATOM 799 C CA . ILE A 1 102 ? -3.014 -4.528 -14.400 1.00 87.38 102 ILE A CA 1
ATOM 800 C C . ILE A 1 102 ? -3.564 -5.279 -13.187 1.00 87.38 102 ILE A C 1
ATOM 802 O O . ILE A 1 102 ? -4.348 -4.722 -12.427 1.00 87.38 102 ILE A O 1
ATOM 806 N N . PHE A 1 103 ? -3.107 -6.515 -12.963 1.00 88.69 103 PHE A N 1
ATOM 807 C CA . PHE A 1 103 ? -3.482 -7.288 -11.781 1.00 88.69 103 PHE A CA 1
ATOM 808 C C . PHE A 1 103 ? -3.032 -6.598 -10.487 1.00 88.69 103 PHE A C 1
ATOM 810 O O . PHE A 1 103 ? -3.848 -6.406 -9.593 1.00 88.69 103 PHE A O 1
ATOM 817 N N . ASN A 1 104 ? -1.771 -6.155 -10.402 1.00 90.00 104 ASN A N 1
ATOM 818 C CA . ASN A 1 104 ? -1.280 -5.409 -9.237 1.00 90.00 104 ASN A CA 1
ATOM 819 C C . ASN A 1 104 ? -2.105 -4.137 -8.997 1.00 90.00 104 ASN A C 1
ATOM 821 O O . ASN A 1 104 ? -2.496 -3.870 -7.865 1.00 90.00 104 ASN A O 1
ATOM 825 N N . PHE A 1 105 ? -2.403 -3.382 -10.057 1.00 90.56 105 PHE A N 1
ATOM 826 C CA . PHE A 1 105 ? -3.206 -2.166 -9.962 1.00 90.56 105 PHE A CA 1
ATOM 827 C C . PHE A 1 105 ? -4.628 -2.454 -9.465 1.00 90.56 105 PHE A C 1
ATOM 829 O O . PHE A 1 105 ? -5.094 -1.811 -8.530 1.00 90.56 105 PHE A O 1
ATOM 836 N N . LEU A 1 106 ? -5.297 -3.461 -10.034 1.00 92.00 106 LEU A N 1
ATOM 837 C CA . LEU A 1 106 ? -6.635 -3.875 -9.606 1.00 92.00 106 LEU A CA 1
ATOM 838 C C . LEU A 1 106 ? -6.655 -4.317 -8.143 1.00 92.00 106 LEU A C 1
ATOM 840 O O . LEU A 1 106 ? -7.562 -3.933 -7.411 1.00 92.00 106 LEU A O 1
ATOM 844 N N . VAL A 1 107 ? -5.657 -5.087 -7.704 1.00 91.62 107 VAL A N 1
ATOM 845 C CA . VAL A 1 107 ? -5.577 -5.546 -6.314 1.00 91.62 107 VAL A CA 1
ATOM 846 C C . VAL A 1 107 ? -5.426 -4.365 -5.359 1.00 91.62 107 VAL A C 1
ATOM 848 O O . VAL A 1 107 ? -6.210 -4.269 -4.415 1.00 91.62 107 VAL A O 1
ATOM 851 N N . ILE A 1 108 ? -4.495 -3.430 -5.603 1.00 92.75 108 ILE A N 1
ATOM 852 C CA . ILE A 1 108 ? -4.370 -2.257 -4.717 1.00 92.75 108 ILE A CA 1
ATOM 853 C C . ILE A 1 108 ? -5.617 -1.389 -4.750 1.00 92.75 108 ILE A C 1
ATOM 855 O O . ILE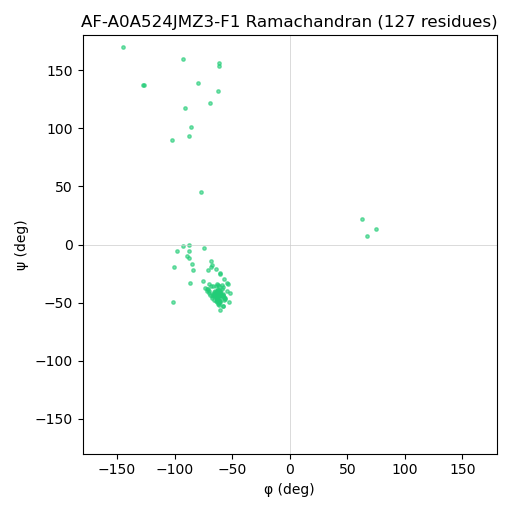 A 1 108 ? -6.002 -0.856 -3.71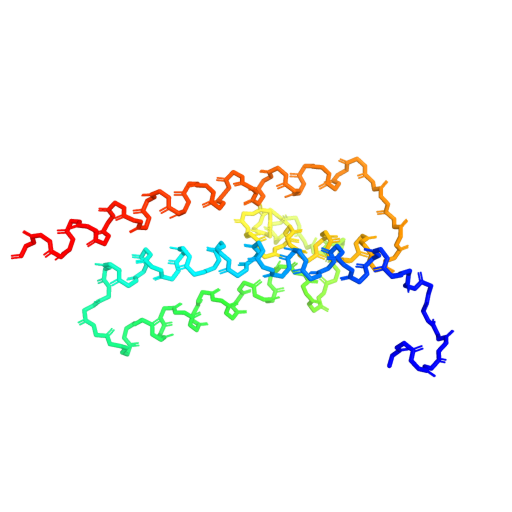6 1.00 92.75 108 ILE A O 1
ATOM 859 N N . PHE A 1 109 ? -6.264 -1.281 -5.911 1.00 93.69 109 PHE A N 1
ATOM 860 C CA . PHE A 1 109 ? -7.446 -0.454 -6.070 1.00 93.69 109 PHE A CA 1
ATOM 861 C C . PHE A 1 109 ? -8.631 -1.001 -5.283 1.00 93.69 109 PHE A C 1
ATOM 863 O O . PHE A 1 109 ? -9.280 -0.271 -4.536 1.00 93.69 109 PHE A O 1
ATOM 870 N N . VAL A 1 110 ? -8.874 -2.306 -5.381 1.00 94.69 110 VAL A N 1
ATOM 871 C CA . VAL A 1 110 ? -9.908 -2.982 -4.592 1.00 94.69 110 VAL A CA 1
ATOM 872 C C . VAL A 1 110 ? -9.606 -2.870 -3.096 1.00 94.69 110 VAL A C 1
ATOM 874 O O . VAL A 1 110 ? -10.508 -2.557 -2.318 1.00 94.69 110 VAL A O 1
ATOM 877 N N . LEU A 1 111 ? -8.349 -3.071 -2.688 1.00 93.69 111 LEU A N 1
ATOM 878 C CA . LEU A 1 111 ? -7.941 -2.926 -1.289 1.00 93.69 111 LEU A CA 1
ATOM 879 C C . LEU A 1 111 ? -8.149 -1.501 -0.769 1.00 93.69 111 LEU A C 1
ATOM 881 O O . LEU A 1 111 ? -8.627 -1.341 0.351 1.00 93.69 111 LEU A O 1
ATOM 885 N N . GLU A 1 112 ? -7.837 -0.482 -1.567 1.00 94.38 112 GLU A N 1
ATOM 886 C CA . GLU A 1 112 ? -8.039 0.920 -1.198 1.00 94.38 112 GLU A CA 1
ATOM 887 C C . GLU A 1 112 ? -9.510 1.228 -0.979 1.00 94.38 112 GLU A C 1
ATOM 889 O O . GLU A 1 112 ? -9.877 1.732 0.080 1.00 94.38 112 GLU A O 1
ATOM 894 N N . VAL A 1 113 ? -10.360 0.866 -1.940 1.00 95.94 113 VAL A N 1
ATOM 895 C CA . VAL A 1 113 ? -11.803 1.095 -1.851 1.00 95.94 113 VAL A CA 1
ATOM 896 C C . VAL A 1 113 ? -12.368 0.430 -0.592 1.00 95.94 113 VAL A C 1
ATOM 898 O O . VAL A 1 113 ? -13.081 1.069 0.185 1.00 95.94 113 VAL A O 1
ATOM 901 N N . ILE A 1 114 ? -12.007 -0.831 -0.342 1.00 96.06 114 ILE A N 1
ATOM 902 C CA . ILE A 1 114 ? -12.440 -1.570 0.850 1.00 96.06 114 ILE A CA 1
ATOM 903 C C . ILE A 1 114 ? -11.942 -0.885 2.130 1.00 96.06 114 ILE A C 1
ATOM 905 O O . ILE A 1 114 ? -12.741 -0.624 3.034 1.00 96.06 114 ILE A O 1
ATOM 909 N N . ALA A 1 115 ? -10.647 -0.569 2.214 1.00 94.88 115 ALA A N 1
ATOM 910 C CA . ALA A 1 115 ? -10.051 0.053 3.392 1.00 94.88 115 ALA A CA 1
ATOM 911 C C . ALA A 1 115 ? -10.665 1.430 3.680 1.00 94.88 115 ALA A C 1
ATOM 913 O O . ALA A 1 115 ? -10.977 1.737 4.831 1.00 94.88 115 ALA A O 1
ATOM 914 N N . PHE A 1 116 ? -10.901 2.234 2.644 1.00 96.06 116 PHE A N 1
ATOM 915 C CA . PHE A 1 116 ? -11.510 3.554 2.754 1.00 96.06 116 PHE A CA 1
ATOM 916 C C . PHE A 1 116 ? -12.927 3.468 3.330 1.00 96.06 116 PHE A C 1
ATOM 918 O O . PHE A 1 116 ? -13.233 4.105 4.343 1.00 96.06 116 PHE A O 1
ATOM 925 N N . PHE A 1 117 ? -13.790 2.623 2.753 1.00 96.56 117 PHE A N 1
ATOM 926 C CA . PHE A 1 117 ? -15.164 2.462 3.237 1.00 96.56 117 PHE A CA 1
ATOM 927 C C . PHE A 1 117 ? -15.224 1.910 4.666 1.00 96.56 117 PHE A C 1
ATOM 929 O O . PHE A 1 117 ? -16.015 2.400 5.481 1.00 96.56 117 PHE A O 1
ATOM 936 N N . ILE A 1 118 ? -14.390 0.917 4.992 1.00 96.06 118 ILE A N 1
ATOM 937 C CA . ILE A 1 118 ? -14.317 0.349 6.344 1.00 96.06 118 ILE A CA 1
ATOM 938 C C . ILE A 1 118 ? -13.827 1.406 7.337 1.00 96.06 118 ILE A C 1
ATOM 940 O O . ILE A 1 118 ? -14.474 1.608 8.367 1.00 96.06 118 ILE A O 1
ATOM 944 N N . GLY A 1 119 ? -12.740 2.113 7.024 1.00 94.25 119 GLY A N 1
ATOM 945 C CA . GLY A 1 119 ? -12.167 3.134 7.896 1.00 94.25 119 GLY A CA 1
ATOM 946 C C . GLY A 1 119 ? -13.152 4.267 8.184 1.00 94.25 119 GLY A C 1
ATOM 947 O O . GLY A 1 119 ? -13.382 4.595 9.349 1.00 94.25 119 GLY A O 1
ATOM 948 N N . VAL A 1 120 ? -13.834 4.792 7.156 1.00 94.38 120 VAL A N 1
ATOM 949 C CA . VAL A 1 120 ? -14.864 5.832 7.330 1.00 94.38 120 VAL A CA 1
ATOM 950 C C . VAL A 1 120 ? -16.009 5.323 8.208 1.00 94.38 120 VAL A C 1
ATOM 952 O O . VAL A 1 120 ? -16.480 6.034 9.100 1.00 94.38 120 VAL A O 1
ATOM 955 N N . ARG A 1 121 ? -16.475 4.088 7.987 1.00 94.56 121 ARG A N 1
ATOM 956 C CA . ARG A 1 121 ? -17.578 3.501 8.761 1.00 94.56 121 ARG A CA 1
ATOM 957 C C . ARG A 1 121 ? -17.200 3.292 10.228 1.00 94.56 121 ARG A C 1
ATOM 959 O O . ARG A 1 121 ? -18.029 3.555 11.098 1.00 94.56 121 ARG A O 1
ATOM 966 N N . LEU A 1 122 ? -15.984 2.829 10.507 1.00 92.94 122 LEU A N 1
ATOM 967 C CA . LEU A 1 122 ? -15.492 2.615 11.868 1.00 92.94 122 LEU A CA 1
ATOM 968 C C . LEU A 1 122 ? -15.282 3.936 12.612 1.00 92.94 122 LEU A C 1
ATOM 970 O O . LEU A 1 122 ? -15.743 4.066 13.745 1.00 92.94 122 LEU A O 1
ATOM 974 N N . MET A 1 123 ? -14.689 4.941 11.963 1.00 92.56 123 MET A N 1
ATOM 975 C CA . MET A 1 123 ? -14.518 6.264 12.569 1.00 92.56 123 MET A CA 1
ATOM 976 C C . MET A 1 123 ? -15.852 6.941 12.869 1.00 92.56 123 MET A C 1
ATOM 978 O O . MET A 1 123 ? -16.033 7.460 13.968 1.00 92.56 123 MET A O 1
ATOM 982 N N . LYS A 1 124 ? -16.829 6.868 11.955 1.00 91.31 124 LYS A N 1
ATOM 983 C CA . LYS A 1 124 ? -18.189 7.365 12.227 1.00 91.31 124 LYS A CA 1
ATOM 984 C C . LYS A 1 124 ? -18.798 6.696 13.460 1.00 91.31 124 LYS A C 1
ATOM 986 O O . LYS A 1 124 ? -19.340 7.383 14.315 1.00 91.31 124 LYS A O 1
ATOM 991 N N . LYS A 1 125 ? -18.675 5.370 13.590 1.00 89.31 125 LYS A N 1
ATOM 992 C CA . LYS A 1 125 ? -19.165 4.642 14.775 1.00 89.31 125 LYS A CA 1
ATOM 993 C C . LYS A 1 125 ? -18.458 5.050 16.069 1.00 89.31 125 LYS A C 1
ATOM 995 O O . LYS A 1 125 ? -19.097 5.036 17.114 1.00 89.31 125 LYS A O 1
ATOM 1000 N N . ARG A 1 126 ? -17.167 5.387 16.009 1.00 86.94 126 ARG A N 1
ATOM 1001 C CA . ARG A 1 126 ? -16.394 5.847 17.170 1.00 86.94 126 ARG A CA 1
ATOM 1002 C C . ARG A 1 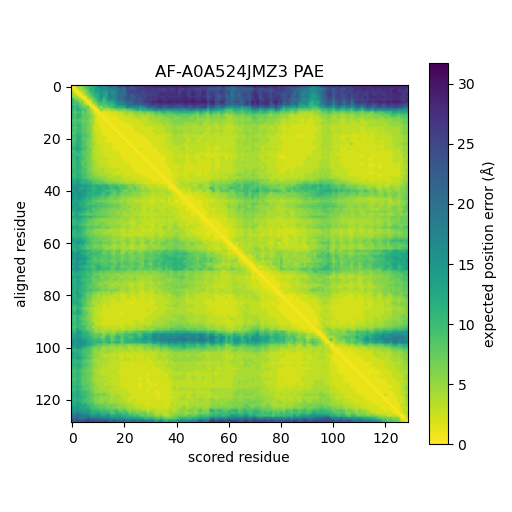126 ? -16.804 7.250 17.628 1.00 86.94 126 ARG A C 1
ATOM 1004 O O . ARG A 1 126 ? -16.827 7.481 18.825 1.00 86.94 126 ARG A O 1
ATOM 1011 N N . LEU A 1 127 ? -17.105 8.156 16.693 1.00 85.75 127 LEU A N 1
ATOM 1012 C CA . LEU A 1 127 ? -17.416 9.567 16.975 1.00 85.75 127 LEU A CA 1
ATOM 1013 C C . LEU A 1 127 ? -18.880 9.836 17.355 1.00 85.75 127 LEU A C 1
ATOM 1015 O O . LEU A 1 127 ? -19.171 10.876 17.928 1.00 85.75 127 LEU A O 1
ATOM 1019 N N . ILE A 1 128 ? -19.805 8.946 16.984 1.00 82.62 128 ILE A N 1
ATOM 1020 C CA . ILE A 1 128 ? -21.245 9.074 17.295 1.00 82.62 128 ILE A CA 1
ATOM 1021 C C . ILE A 1 128 ? -21.581 8.460 18.675 1.00 82.62 128 ILE A C 1
ATOM 1023 O O . ILE A 1 128 ? -22.729 8.480 19.110 1.00 82.62 128 ILE A O 1
ATOM 1027 N N . LYS A 1 129 ? -20.580 7.909 19.367 1.00 52.09 129 LYS A N 1
ATOM 1028 C CA . LYS A 1 129 ? -20.660 7.515 20.775 1.00 52.09 129 LYS A CA 1
ATOM 1029 C C . LYS A 1 129 ? -20.249 8.681 21.661 1.00 52.09 129 LYS A C 1
ATOM 1031 O O . LYS A 1 129 ? -20.883 8.821 22.726 1.00 52.09 129 LYS A O 1
#

Mean predicted aligned error: 6.28 Å